Protein AF-A0AAE1SF06-F1 (afdb_monomer_lite)

Secondary structure (DSSP, 8-state):
--SSPPPP-----SSGGGG----TTHHHHHHHHHHHHHHHHHHHTTS-TT-S---EEE-SSTTTTT-EEE-SS--HHHHHHH-------PPPHHHHHT--PPPS-SS----PPPP---PPPPHHHHH--HHHHHHHHHHHHHHHHHHHHHHHHHHHHHT-

Radius of gyration: 30.24 Å; chains: 1; bounding box: 76×46×73 Å

InterPro domains:
  IPR001380 Large ribosomal subunit protein eL13 [PF01294] (6-81)
  IPR001380 Large ribosomal subunit protein eL13 [PF01294] (88-138)
  IPR001380 Large ribosomal subunit protein eL13 [PTHR11722] (2-81)

Sequence (160 aa):
MKHNNVIPNGHFKKHWQNYVRTWFNQPARKTRRRNARQQKAVKIFPRPTAGSLRPIVHGQTLKYNMKVRAGRGFSLEELKARLYLGQGGDSSTEELATATQVQGSYMPITREQPAVELVKVTDEMKAFNAYGKLRIERTNARYVGVRAKRAAEAEKEEKK

pLDDT: mean 88.97, std 10.26, range [42.25, 98.25]

Structure (mmCIF, N/CA/C/O backbone):
data_AF-A0AAE1SF06-F1
#
_entry.id   AF-A0AAE1SF06-F1
#
loop_
_atom_site.group_PDB
_atom_site.id
_atom_site.type_symbol
_atom_site.label_atom_id
_atom_site.label_alt_id
_atom_site.label_comp_id
_atom_site.label_asym_id
_atom_site.label_entity_id
_atom_site.label_seq_id
_atom_site.pdbx_PDB_ins_code
_atom_site.Cartn_x
_atom_site.Cartn_y
_atom_site.Cartn_z
_atom_site.occupancy
_atom_site.B_iso_or_equiv
_atom_site.auth_seq_id
_atom_site.auth_comp_id
_atom_site.auth_asym_id
_atom_site.auth_atom_id
_atom_site.pdbx_PDB_model_num
ATOM 1 N N . MET A 1 1 ? 34.342 -11.428 24.162 1.00 70.38 1 MET A N 1
ATOM 2 C CA . MET A 1 1 ? 33.397 -12.277 23.410 1.00 70.38 1 MET A CA 1
ATOM 3 C C . MET A 1 1 ? 33.929 -13.693 23.487 1.00 70.38 1 MET A C 1
ATOM 5 O O . MET A 1 1 ? 35.004 -13.935 22.961 1.00 70.38 1 MET A O 1
ATOM 9 N N . LYS A 1 2 ? 33.298 -14.588 24.255 1.00 80.75 2 LYS A N 1
ATOM 10 C CA . LYS A 1 2 ? 33.709 -15.998 24.225 1.00 80.75 2 LYS A CA 1
ATOM 11 C C . LYS A 1 2 ? 33.128 -16.568 22.923 1.00 80.75 2 LYS A C 1
ATOM 13 O O . LYS A 1 2 ? 31.933 -16.368 22.699 1.00 80.75 2 LYS A O 1
ATOM 18 N N . HIS A 1 3 ? 33.951 -17.2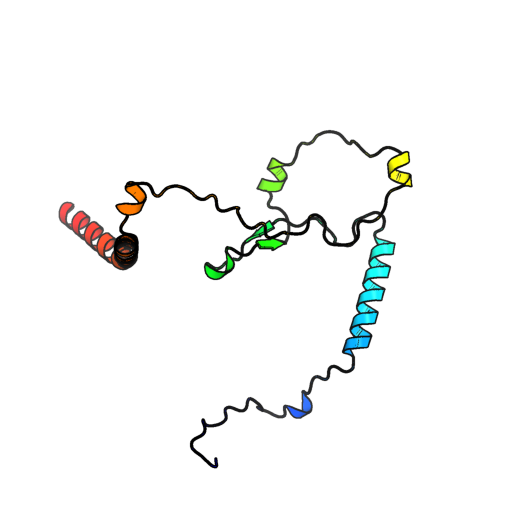33 22.110 1.00 87.62 3 HIS A N 1
ATOM 19 C CA . HIS A 1 3 ? 33.641 -17.767 20.766 1.00 87.62 3 HIS A CA 1
ATOM 20 C C . HIS A 1 3 ? 33.656 -16.751 19.607 1.00 87.62 3 HIS A C 1
ATOM 22 O O . HIS A 1 3 ? 33.631 -15.536 19.810 1.00 87.62 3 HIS A O 1
ATOM 28 N N . ASN A 1 4 ? 33.690 -17.292 18.382 1.00 92.94 4 ASN A N 1
ATOM 29 C CA . ASN A 1 4 ? 33.694 -16.567 17.108 1.00 92.94 4 ASN A CA 1
ATOM 30 C C . ASN A 1 4 ? 32.292 -16.034 16.751 1.00 92.94 4 ASN A C 1
ATOM 32 O O . ASN A 1 4 ? 31.657 -16.481 15.799 1.00 92.94 4 ASN A O 1
ATOM 36 N N . ASN A 1 5 ? 31.782 -15.121 17.574 1.00 90.94 5 ASN A N 1
ATOM 37 C CA . ASN A 1 5 ? 30.479 -14.493 17.383 1.00 90.94 5 ASN A CA 1
ATOM 38 C C . ASN A 1 5 ? 30.636 -13.103 16.735 1.00 90.94 5 ASN A C 1
ATOM 40 O O . ASN A 1 5 ? 31.651 -12.432 16.911 1.00 90.94 5 ASN A O 1
ATOM 44 N N . VAL A 1 6 ? 29.598 -12.631 16.037 1.00 93.00 6 VAL A N 1
ATOM 45 C CA . VAL A 1 6 ? 29.554 -11.285 15.431 1.00 93.00 6 VAL A CA 1
ATOM 46 C C . VAL A 1 6 ? 29.520 -10.199 16.504 1.00 93.00 6 VAL A C 1
ATOM 48 O O . VAL A 1 6 ? 28.671 -10.252 17.393 1.00 93.00 6 VAL A O 1
ATOM 51 N N . ILE A 1 7 ? 30.379 -9.180 16.381 1.00 91.25 7 ILE A N 1
ATOM 52 C CA . ILE A 1 7 ? 30.450 -8.042 17.313 1.00 91.25 7 ILE A CA 1
ATOM 53 C C . ILE A 1 7 ? 29.040 -7.471 17.567 1.00 91.25 7 ILE A C 1
ATOM 55 O O . ILE A 1 7 ? 28.357 -7.094 16.608 1.00 91.25 7 ILE A O 1
ATOM 59 N N . PRO A 1 8 ? 28.574 -7.379 18.830 1.00 92.50 8 PRO A N 1
ATOM 60 C CA . PRO A 1 8 ? 27.212 -6.947 19.105 1.00 92.50 8 PRO A CA 1
ATOM 61 C C . PRO A 1 8 ? 27.028 -5.472 18.743 1.00 92.50 8 PRO A C 1
ATOM 63 O O . PRO A 1 8 ? 27.682 -4.598 19.307 1.00 92.50 8 PRO A O 1
ATOM 66 N N . ASN A 1 9 ? 26.076 -5.176 17.859 1.00 93.12 9 ASN A N 1
ATOM 67 C CA . ASN A 1 9 ? 25.627 -3.810 17.588 1.00 93.12 9 ASN A CA 1
ATOM 68 C C . ASN A 1 9 ? 24.383 -3.484 18.435 1.00 93.12 9 ASN A C 1
ATOM 70 O O . ASN A 1 9 ? 23.253 -3.405 17.941 1.00 93.12 9 ASN A O 1
ATOM 74 N N . GLY A 1 10 ? 24.590 -3.366 19.749 1.00 92.38 10 GLY A N 1
ATOM 75 C CA . GLY A 1 10 ? 23.533 -3.043 20.705 1.00 92.38 10 GLY A CA 1
ATOM 76 C C . GLY A 1 10 ? 23.057 -1.599 20.545 1.00 92.38 10 GLY A C 1
ATOM 77 O O . GLY A 1 10 ? 23.810 -0.656 20.766 1.00 92.38 10 GLY A O 1
ATOM 78 N N . HIS A 1 11 ? 21.781 -1.401 20.215 1.00 94.00 11 HIS A N 1
ATOM 79 C CA . HIS A 1 11 ? 21.185 -0.068 20.045 1.00 94.00 11 HIS A CA 1
ATOM 80 C C . HIS A 1 11 ? 20.733 0.564 21.376 1.00 94.00 11 HIS A C 1
ATOM 82 O O . HIS A 1 11 ? 19.819 1.383 21.408 1.00 94.00 11 HIS A O 1
ATOM 88 N N . PHE A 1 12 ? 21.407 0.230 22.477 1.00 91.44 12 PHE A N 1
ATOM 89 C CA . PHE A 1 12 ? 21.205 0.808 23.810 1.00 91.44 12 PHE A CA 1
ATOM 90 C C . PHE A 1 12 ? 21.970 2.128 23.951 1.00 91.44 12 PHE A C 1
ATOM 92 O O . PHE A 1 12 ? 22.752 2.335 24.874 1.00 91.44 12 PHE A O 1
ATOM 99 N N . LYS A 1 13 ? 21.794 3.004 22.960 1.00 89.19 13 LYS A N 1
ATOM 100 C CA . LYS A 1 13 ? 22.495 4.286 22.868 1.00 89.19 13 LYS A CA 1
ATOM 101 C C . LYS A 1 13 ? 21.855 5.285 23.834 1.00 89.19 13 LYS A C 1
ATOM 103 O O . LYS A 1 13 ? 20.629 5.339 23.928 1.00 89.19 13 LYS A O 1
ATOM 108 N N . LYS A 1 14 ? 22.676 6.145 24.450 1.00 92.00 14 LYS A N 1
ATOM 109 C CA . LYS A 1 14 ? 22.248 7.181 25.417 1.00 92.00 14 LYS A CA 1
ATOM 110 C C . LYS A 1 14 ? 21.610 6.573 26.684 1.00 92.00 14 LYS A C 1
ATOM 112 O O . LYS A 1 14 ? 21.611 5.360 26.875 1.00 92.00 14 LYS A O 1
ATOM 117 N N . HIS A 1 15 ? 21.040 7.416 27.546 1.00 92.81 15 HIS A N 1
ATOM 118 C CA . HIS A 1 15 ? 20.332 7.015 28.771 1.00 92.81 15 HIS A CA 1
ATOM 119 C C . HIS A 1 15 ? 18.947 6.405 28.473 1.00 92.81 15 HIS A C 1
ATOM 121 O O . HIS A 1 15 ? 17.917 6.938 28.880 1.00 92.81 15 HIS A O 1
ATOM 127 N N . TRP A 1 16 ? 18.908 5.299 27.721 1.00 94.31 16 TRP A N 1
ATOM 128 C CA . TRP A 1 16 ? 17.673 4.656 27.249 1.00 94.31 16 TRP A CA 1
ATOM 129 C C . TRP A 1 16 ? 16.726 4.237 28.385 1.00 94.31 16 TRP A C 1
ATOM 131 O O . TRP A 1 16 ? 15.514 4.217 28.182 1.00 94.31 16 TRP A O 1
ATOM 141 N N . GLN A 1 17 ? 17.261 3.961 29.580 1.00 93.81 17 GLN A N 1
ATOM 142 C CA . GLN A 1 17 ? 16.489 3.612 30.779 1.00 93.81 17 GLN A CA 1
ATOM 143 C C . GLN A 1 17 ? 15.496 4.716 31.184 1.00 93.81 17 GLN A C 1
ATOM 145 O O . GLN A 1 17 ? 14.405 4.409 31.655 1.00 93.81 17 GLN A O 1
ATOM 150 N N . ASN A 1 18 ? 15.809 5.989 30.911 1.00 95.12 18 ASN A N 1
ATOM 151 C CA . ASN A 1 18 ? 14.904 7.115 31.179 1.00 95.12 18 ASN A CA 1
ATOM 152 C C . ASN A 1 18 ? 13.768 7.228 30.145 1.00 95.12 18 ASN A C 1
ATOM 154 O O . ASN A 1 18 ? 12.780 7.917 30.378 1.00 95.12 18 ASN A O 1
ATOM 158 N N . TYR A 1 19 ? 13.887 6.550 28.999 1.00 93.56 19 TYR A N 1
ATOM 159 C CA . TYR A 1 19 ? 12.951 6.628 27.873 1.00 93.56 19 TYR A CA 1
ATOM 160 C C . TYR A 1 19 ? 12.252 5.286 27.617 1.00 93.56 19 TYR A C 1
ATOM 162 O O . TYR A 1 19 ? 11.952 4.920 26.477 1.00 93.56 19 TYR A O 1
ATOM 170 N N . VAL A 1 20 ? 11.979 4.534 28.685 1.00 93.94 20 VAL A N 1
ATOM 171 C CA . VAL A 1 20 ? 11.292 3.244 28.597 1.00 93.94 20 VAL A CA 1
ATOM 172 C C . VAL A 1 20 ? 9.792 3.465 28.424 1.00 93.94 20 VAL A C 1
ATOM 174 O O . VAL A 1 20 ? 9.075 3.878 29.334 1.00 93.94 20 VAL A O 1
ATOM 177 N N . ARG A 1 21 ? 9.283 3.137 27.235 1.00 95.25 21 ARG A N 1
ATOM 178 C CA . ARG A 1 21 ? 7.843 3.118 26.973 1.00 95.25 21 ARG A CA 1
ATOM 179 C C . ARG A 1 21 ? 7.242 1.782 27.402 1.00 95.25 21 ARG A C 1
ATOM 181 O O . ARG A 1 21 ? 7.439 0.768 26.737 1.00 95.25 21 ARG A O 1
ATOM 188 N N . THR A 1 22 ? 6.436 1.802 28.460 1.00 96.00 22 THR A N 1
ATOM 189 C CA . THR A 1 22 ? 5.675 0.632 28.920 1.00 96.00 22 THR A CA 1
ATOM 190 C C . THR A 1 22 ? 4.306 0.530 28.232 1.00 96.00 22 THR A C 1
ATOM 192 O O . THR A 1 22 ? 3.793 1.487 27.640 1.00 96.00 22 THR A O 1
ATOM 195 N N . TRP A 1 23 ? 3.699 -0.661 28.285 1.00 97.19 23 TRP A N 1
ATOM 196 C CA . TRP A 1 23 ? 2.417 -0.964 27.630 1.00 97.19 23 TRP A CA 1
ATOM 197 C C . TRP A 1 23 ? 1.298 -1.359 28.606 1.00 97.19 23 TRP A C 1
ATOM 199 O O . TRP A 1 23 ? 0.258 -1.843 28.168 1.00 97.19 23 TRP A O 1
ATOM 209 N N . PHE A 1 24 ? 1.442 -1.075 29.905 1.00 97.50 24 PHE A N 1
ATOM 210 C CA . PHE A 1 24 ? 0.425 -1.385 30.926 1.00 97.50 24 PHE A CA 1
ATOM 211 C C . PHE A 1 24 ? -0.938 -0.724 30.654 1.00 97.50 24 PHE A C 1
ATOM 213 O O . PHE A 1 24 ? -1.987 -1.266 30.980 1.00 97.50 24 PHE A O 1
ATOM 220 N N . ASN A 1 25 ? -0.946 0.422 29.968 1.00 96.81 25 ASN A N 1
ATOM 221 C CA . ASN A 1 25 ? -2.166 1.140 29.589 1.00 96.81 25 ASN A CA 1
ATOM 222 C C . ASN A 1 25 ? -2.838 0.617 28.300 1.00 96.81 25 ASN A C 1
ATOM 224 O O . ASN A 1 25 ? -3.814 1.207 27.830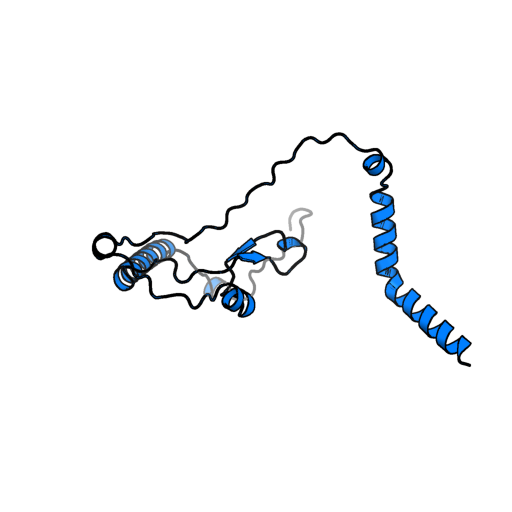 1.00 96.81 25 ASN A O 1
ATOM 228 N N . GLN A 1 26 ? -2.309 -0.432 27.663 1.00 97.56 26 GLN A N 1
ATOM 229 C CA . GLN A 1 26 ? -2.866 -1.000 26.434 1.00 97.56 26 GLN A CA 1
ATOM 230 C C . GLN A 1 26 ? -4.332 -1.471 26.587 1.00 97.56 26 GLN A C 1
ATOM 232 O O . GLN A 1 26 ? -5.138 -1.053 25.743 1.00 97.56 26 GLN A O 1
ATOM 237 N N . PRO A 1 27 ? -4.727 -2.243 27.630 1.00 97.81 27 PRO A N 1
ATOM 238 C CA . PRO A 1 27 ? -6.124 -2.645 27.829 1.00 97.81 27 PRO A CA 1
ATOM 239 C C . PRO A 1 27 ? -7.048 -1.444 28.060 1.00 97.81 27 PRO A C 1
ATOM 241 O O . PRO A 1 27 ? -8.040 -1.292 27.346 1.00 97.81 27 PRO A O 1
ATOM 244 N N . ALA A 1 28 ? -6.672 -0.513 28.945 1.00 97.94 28 ALA A N 1
ATOM 245 C CA . ALA A 1 28 ? -7.446 0.706 29.196 1.00 97.94 28 ALA A CA 1
ATOM 246 C C . ALA A 1 28 ? -7.644 1.540 27.914 1.00 97.94 28 ALA A C 1
ATOM 248 O O . ALA A 1 28 ? -8.749 1.994 27.605 1.00 97.94 28 ALA A O 1
ATOM 249 N N . ARG A 1 29 ? -6.598 1.673 27.082 1.00 97.81 29 ARG A N 1
ATOM 250 C CA . ARG A 1 29 ? -6.697 2.339 25.771 1.00 97.81 29 ARG A CA 1
ATOM 251 C C . ARG A 1 29 ? -7.599 1.598 24.783 1.00 97.81 29 ARG A C 1
ATOM 253 O O . ARG A 1 29 ? -8.123 2.245 23.872 1.00 97.81 29 ARG A O 1
ATOM 260 N N . LYS A 1 30 ? -7.757 0.274 24.887 1.00 98.19 30 LYS A N 1
ATOM 261 C CA . LYS A 1 30 ? -8.678 -0.506 24.041 1.00 98.19 30 LYS A CA 1
ATOM 262 C C . LYS A 1 30 ? -10.128 -0.212 24.429 1.00 98.19 30 LYS A C 1
ATOM 264 O O . LYS A 1 30 ? -10.900 0.167 23.550 1.00 98.19 30 LYS A O 1
ATOM 269 N N . THR A 1 31 ? -10.452 -0.270 25.721 1.00 98.19 31 THR A N 1
ATOM 270 C CA . THR A 1 31 ? -11.789 0.054 26.250 1.00 98.19 31 THR A CA 1
ATOM 271 C C . THR A 1 31 ? -12.178 1.495 25.938 1.00 98.19 31 THR A C 1
ATOM 273 O O . THR A 1 31 ? -13.212 1.731 25.318 1.00 98.19 31 THR A O 1
ATOM 276 N N . ARG A 1 32 ? -11.293 2.464 26.212 1.00 98.25 32 ARG A N 1
ATOM 277 C CA . ARG A 1 32 ? -11.529 3.879 25.880 1.00 98.25 32 ARG A CA 1
ATOM 278 C C . ARG A 1 32 ? -11.844 4.091 24.395 1.00 98.25 32 ARG A C 1
ATOM 280 O O . ARG A 1 32 ? -12.774 4.815 24.054 1.00 98.25 32 ARG A O 1
ATOM 287 N N . ARG A 1 33 ? -11.094 3.439 23.494 1.00 97.75 33 ARG A N 1
ATOM 288 C CA . ARG A 1 33 ? -11.343 3.512 22.041 1.00 97.75 33 ARG A CA 1
ATOM 289 C C . ARG A 1 33 ? -12.668 2.863 21.636 1.00 97.75 33 ARG A C 1
ATOM 291 O O . ARG A 1 33 ? -13.267 3.320 20.671 1.00 97.75 33 ARG A O 1
ATOM 298 N N . ARG A 1 34 ? -13.126 1.818 22.332 1.00 96.31 34 ARG A N 1
ATOM 299 C CA . ARG A 1 34 ? -14.440 1.197 22.095 1.00 96.31 34 ARG A CA 1
ATOM 300 C C . ARG A 1 34 ? -15.573 2.148 22.483 1.00 96.31 34 ARG A C 1
ATOM 302 O O . ARG A 1 34 ? -16.413 2.423 21.633 1.00 96.31 34 ARG A O 1
ATOM 309 N N . ASN A 1 35 ? -15.531 2.709 23.691 1.00 97.56 35 ASN A N 1
ATOM 310 C CA . ASN A 1 35 ? -16.569 3.618 24.189 1.00 97.56 35 ASN A CA 1
ATOM 311 C C . ASN A 1 35 ? -16.687 4.867 23.302 1.00 97.56 35 ASN A C 1
ATOM 313 O O . ASN A 1 35 ? -17.783 5.237 22.898 1.00 97.56 35 ASN A O 1
ATOM 317 N N . ALA A 1 36 ? -15.556 5.453 22.892 1.00 96.44 36 ALA A N 1
ATOM 318 C CA . ALA A 1 36 ? -15.553 6.595 21.975 1.00 96.44 36 ALA A CA 1
ATOM 319 C C . ALA A 1 36 ? -16.168 6.265 20.598 1.00 96.44 36 ALA A C 1
ATOM 321 O O . ALA A 1 36 ? -16.856 7.097 20.008 1.00 96.44 36 ALA A O 1
ATOM 322 N N . ARG A 1 37 ? -15.955 5.046 20.074 1.00 94.06 37 ARG A N 1
ATOM 323 C CA . ARG A 1 37 ? -16.606 4.600 18.828 1.00 94.06 37 ARG A CA 1
ATOM 324 C C . ARG A 1 37 ? -18.116 4.430 19.003 1.00 94.06 37 ARG A C 1
ATOM 326 O O . ARG A 1 37 ? -18.846 4.827 18.105 1.00 94.06 37 ARG A O 1
ATOM 333 N N . GLN A 1 38 ? -18.570 3.890 20.135 1.00 93.75 38 GLN A N 1
ATOM 334 C CA . GLN A 1 38 ? -19.999 3.750 20.447 1.00 93.75 38 GLN A CA 1
ATOM 335 C C . GLN A 1 38 ? -20.679 5.118 20.578 1.00 93.75 38 GLN A C 1
ATOM 337 O O . GLN A 1 38 ? -21.685 5.360 19.923 1.00 93.75 38 GLN A O 1
ATOM 342 N N . GLN A 1 39 ? -20.078 6.050 21.323 1.00 95.50 39 GLN A N 1
ATOM 343 C CA . GLN A 1 39 ? -20.577 7.426 21.443 1.00 95.50 39 GLN A CA 1
ATOM 344 C C . GLN A 1 39 ? -20.662 8.126 20.079 1.00 95.50 39 GLN A C 1
ATOM 346 O O . GLN A 1 39 ? -21.653 8.784 19.771 1.00 95.50 39 GLN A O 1
ATOM 351 N N . LYS A 1 40 ? -19.646 7.947 19.222 1.00 92.50 40 LYS A N 1
ATOM 352 C CA . LYS A 1 40 ? -19.664 8.468 17.849 1.00 92.50 40 LYS A CA 1
ATOM 353 C C . LYS A 1 40 ? -20.792 7.852 17.010 1.00 92.50 40 LYS A C 1
ATOM 355 O O . LYS A 1 40 ? -21.404 8.571 16.228 1.00 92.50 40 LYS A O 1
ATOM 360 N N . ALA A 1 41 ? -21.044 6.551 17.149 1.00 92.00 41 ALA A N 1
ATOM 361 C CA . ALA A 1 41 ? -22.088 5.848 16.407 1.00 92.00 41 ALA A CA 1
ATOM 362 C C . ALA A 1 41 ? -23.484 6.382 16.749 1.00 92.00 41 ALA A C 1
ATOM 364 O O . ALA A 1 41 ? -24.224 6.737 15.834 1.00 92.00 41 ALA A O 1
ATOM 365 N N . VAL A 1 42 ? -23.772 6.540 18.047 1.00 92.75 42 VAL A N 1
ATOM 366 C CA . VAL A 1 42 ? -25.022 7.134 18.553 1.00 92.75 42 VAL A CA 1
ATOM 367 C C . VAL A 1 42 ? -25.193 8.564 18.038 1.00 92.75 42 VAL A C 1
ATOM 369 O O . VAL A 1 42 ? -26.262 8.919 17.562 1.00 92.75 42 VAL A O 1
ATOM 372 N N . LYS A 1 43 ? -24.126 9.375 18.050 1.00 93.75 43 LYS A N 1
ATOM 373 C CA . LYS A 1 43 ? -24.175 10.772 17.586 1.00 93.75 43 LYS A CA 1
ATOM 374 C C . LYS A 1 43 ? -24.474 10.929 16.086 1.00 93.75 43 LYS A C 1
ATOM 376 O O . LYS A 1 43 ? -25.003 11.956 15.682 1.00 93.75 43 LYS A O 1
ATOM 381 N N . ILE A 1 44 ? -24.047 9.976 15.256 1.00 91.19 44 ILE A N 1
ATOM 382 C CA . ILE A 1 44 ? -24.097 10.074 13.783 1.00 91.19 44 ILE A CA 1
ATOM 383 C C . ILE A 1 44 ? -25.292 9.304 13.190 1.00 91.19 44 ILE A C 1
ATOM 385 O O . ILE A 1 44 ? -25.573 9.444 11.998 1.00 91.19 44 ILE A O 1
ATOM 389 N N . PHE A 1 45 ? -25.997 8.510 14.002 1.00 89.31 45 PHE A N 1
ATOM 390 C CA . PHE A 1 45 ? -27.210 7.796 13.601 1.00 89.31 45 PHE A CA 1
ATOM 391 C C . PHE A 1 45 ? -28.191 8.743 12.874 1.00 89.31 45 PHE A C 1
ATOM 393 O O . PHE A 1 45 ? -28.418 9.848 13.372 1.00 89.31 45 PHE A O 1
ATOM 400 N N . PRO A 1 46 ? -28.731 8.368 11.692 1.00 89.50 46 PRO A N 1
ATOM 401 C CA . PRO A 1 46 ? -28.719 7.036 11.061 1.00 89.50 46 PRO A CA 1
ATOM 402 C C . PRO A 1 46 ? -27.537 6.747 10.110 1.00 89.50 46 PRO A C 1
ATOM 404 O O . PRO A 1 46 ? -27.467 5.673 9.515 1.00 89.50 46 PRO A O 1
ATOM 407 N N . ARG A 1 47 ? -26.573 7.663 9.941 1.00 88.50 47 ARG A N 1
ATOM 408 C CA . ARG A 1 47 ? -25.495 7.497 8.945 1.00 88.50 47 ARG A CA 1
ATOM 409 C C . ARG A 1 47 ? -24.501 6.383 9.333 1.00 88.50 47 ARG A C 1
ATOM 411 O O . ARG A 1 47 ? -24.265 6.166 10.526 1.00 88.50 47 ARG A O 1
ATOM 418 N N . PRO A 1 48 ? -23.831 5.725 8.365 1.00 89.62 48 PRO A N 1
ATOM 419 C CA . PRO A 1 48 ? -22.862 4.659 8.638 1.00 89.62 48 PRO A CA 1
ATOM 420 C C . PRO A 1 48 ? -21.678 5.085 9.525 1.00 89.62 48 PRO A C 1
ATOM 422 O O . PRO A 1 48 ? -21.095 6.159 9.363 1.00 89.62 48 PRO A O 1
ATOM 425 N N . THR A 1 49 ? -21.247 4.195 10.427 1.00 87.38 49 THR A N 1
ATOM 426 C CA . THR A 1 49 ? -20.154 4.477 11.388 1.00 87.38 49 THR A CA 1
ATOM 427 C C . THR A 1 49 ? -18.759 4.545 10.762 1.00 87.38 49 THR A C 1
ATOM 429 O O . THR A 1 49 ? -17.876 5.231 11.294 1.00 87.38 49 THR A O 1
ATOM 432 N N . ALA A 1 50 ? -18.546 3.853 9.636 1.00 84.12 50 ALA A N 1
ATOM 433 C CA . ALA A 1 50 ? -17.266 3.809 8.927 1.00 84.12 50 ALA A CA 1
ATOM 434 C C . ALA A 1 50 ? -16.871 5.145 8.273 1.00 84.12 50 ALA A C 1
ATOM 436 O O . ALA A 1 50 ? -15.710 5.320 7.899 1.00 84.12 50 ALA A O 1
ATOM 437 N N . GLY A 1 51 ? -17.791 6.113 8.218 1.00 86.38 51 GLY A N 1
ATOM 438 C CA . GLY A 1 51 ? -17.582 7.414 7.593 1.00 86.38 51 GLY A CA 1
ATOM 439 C C . GLY A 1 51 ? -17.927 7.403 6.106 1.00 86.38 51 GLY A C 1
ATOM 440 O O . GLY A 1 51 ? -18.740 6.600 5.658 1.00 86.38 51 GLY A O 1
ATOM 441 N N . SER A 1 52 ? -17.327 8.325 5.354 1.00 88.94 52 SER A N 1
ATOM 442 C CA . SER A 1 52 ? -17.572 8.482 3.918 1.00 88.94 52 SER A CA 1
ATOM 443 C C . SER A 1 52 ? -17.056 7.296 3.104 1.00 88.94 52 SER A C 1
ATOM 445 O O . SER A 1 52 ? -16.052 6.675 3.463 1.00 88.94 52 SER A O 1
ATOM 447 N N . LEU A 1 53 ? -17.699 7.041 1.963 1.00 89.25 53 LEU A N 1
ATOM 448 C CA . LEU A 1 53 ? -17.221 6.075 0.979 1.00 89.25 53 LEU A CA 1
ATOM 449 C C . LEU A 1 53 ? -15.846 6.495 0.438 1.00 89.25 53 LEU A C 1
ATOM 451 O O . LEU A 1 53 ? -15.598 7.675 0.186 1.00 89.25 53 LEU A O 1
ATOM 455 N N . ARG A 1 54 ? -14.944 5.524 0.275 1.00 90.81 54 ARG A N 1
ATOM 456 C CA . ARG A 1 54 ? -13.559 5.746 -0.164 1.00 90.81 54 ARG A CA 1
ATOM 457 C C . ARG A 1 54 ? -13.307 4.970 -1.460 1.00 90.81 54 ARG A C 1
ATOM 459 O O . ARG A 1 54 ? -13.732 3.818 -1.526 1.00 90.81 54 ARG A O 1
ATOM 466 N N . PRO A 1 55 ? -12.602 5.545 -2.451 1.00 93.06 55 PRO A N 1
ATOM 467 C CA . PRO A 1 55 ? -12.307 4.844 -3.694 1.00 93.06 55 PRO A CA 1
ATOM 468 C C . PRO A 1 55 ? -11.271 3.745 -3.482 1.00 93.06 55 PRO A C 1
ATOM 470 O O . PRO A 1 55 ? -10.526 3.729 -2.496 1.00 93.06 55 PRO A O 1
ATOM 473 N N . ILE A 1 56 ? -11.197 2.857 -4.458 1.00 93.00 56 ILE A N 1
ATOM 474 C CA . ILE A 1 56 ? -10.241 1.764 -4.523 1.00 93.00 56 ILE A CA 1
ATOM 475 C C . ILE A 1 56 ? -8.967 2.273 -5.212 1.00 93.00 56 ILE A C 1
ATOM 477 O O . ILE A 1 56 ? -9.030 2.805 -6.311 1.00 93.00 56 ILE A O 1
ATOM 481 N N . VAL A 1 57 ? -7.805 2.154 -4.558 1.00 94.12 57 VAL A N 1
ATOM 482 C CA . VAL A 1 57 ? -6.526 2.692 -5.061 1.00 94.12 57 VAL A CA 1
ATOM 483 C C . VAL A 1 57 ? -5.404 1.663 -4.926 1.00 94.12 57 VAL A C 1
ATOM 485 O O . VAL A 1 57 ? -5.322 0.946 -3.925 1.00 94.12 57 VAL A O 1
ATOM 488 N N . HIS A 1 58 ? -4.499 1.634 -5.904 1.00 94.31 58 HIS A N 1
ATOM 489 C CA . HIS A 1 58 ? -3.314 0.775 -5.922 1.00 94.31 58 HIS A CA 1
ATOM 490 C C . HIS A 1 58 ? -2.119 1.358 -5.132 1.00 94.31 58 HIS A C 1
ATOM 492 O O . HIS A 1 58 ? -2.066 2.542 -4.776 1.00 94.31 58 HIS A O 1
ATOM 498 N N . GLY A 1 59 ? -1.146 0.512 -4.782 1.00 92.88 59 GLY A N 1
ATOM 499 C CA . GLY A 1 59 ? 0.128 0.953 -4.203 1.00 92.88 59 GLY A CA 1
ATOM 500 C C . GLY A 1 59 ? 1.014 1.686 -5.219 1.00 92.88 59 GLY A C 1
ATOM 501 O O . GLY A 1 59 ? 0.979 1.388 -6.403 1.00 92.88 59 GLY A O 1
ATOM 502 N N . GLN A 1 60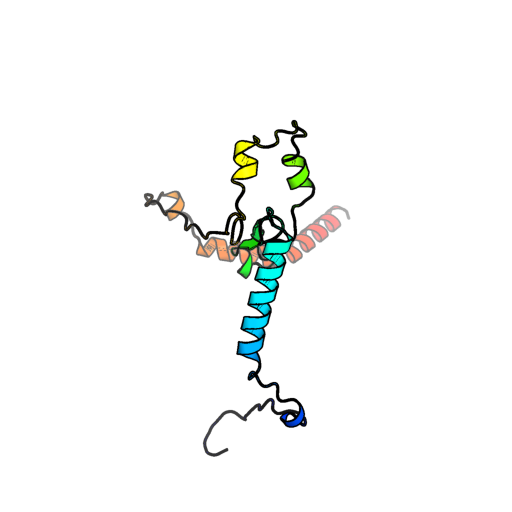 ? 1.842 2.625 -4.752 1.00 94.62 60 GLN A N 1
ATOM 503 C CA . GLN A 1 60 ? 2.649 3.488 -5.633 1.00 94.62 60 GLN A CA 1
ATOM 504 C C . GLN A 1 60 ? 3.837 2.775 -6.300 1.00 94.62 60 GLN A C 1
ATOM 506 O O . GLN A 1 60 ? 4.272 3.175 -7.373 1.00 94.62 60 GLN A O 1
ATOM 511 N N . THR A 1 61 ? 4.413 1.757 -5.655 1.00 95.50 61 THR A N 1
ATOM 512 C CA . THR A 1 61 ? 5.635 1.101 -6.147 1.00 95.50 61 THR A CA 1
ATOM 513 C C . THR A 1 61 ? 5.315 -0.149 -6.957 1.00 95.50 61 THR A C 1
ATOM 515 O O . THR A 1 61 ? 4.297 -0.796 -6.717 1.00 95.50 61 THR A O 1
ATOM 518 N N . LEU A 1 62 ? 6.236 -0.568 -7.833 1.00 93.94 62 LEU A N 1
ATOM 519 C CA . LEU A 1 62 ? 6.103 -1.798 -8.632 1.00 93.94 62 LEU A CA 1
ATOM 520 C C . LEU A 1 62 ? 5.724 -3.024 -7.781 1.00 93.94 62 LEU A C 1
ATOM 522 O O . LEU A 1 62 ? 4.835 -3.785 -8.144 1.00 93.94 62 LEU A O 1
ATOM 526 N N . LYS A 1 63 ? 6.335 -3.171 -6.596 1.00 94.94 63 LYS A N 1
ATOM 527 C CA . LYS A 1 63 ? 6.048 -4.270 -5.657 1.00 94.94 63 LYS A CA 1
ATOM 528 C C . LYS A 1 63 ? 4.623 -4.228 -5.091 1.00 94.94 63 LYS A C 1
ATOM 530 O O . LYS A 1 63 ? 4.060 -5.273 -4.770 1.00 94.94 63 LYS A O 1
ATOM 535 N N . TYR A 1 64 ? 4.064 -3.035 -4.889 1.00 94.88 64 TYR A N 1
ATOM 536 C CA . TYR A 1 64 ? 2.774 -2.848 -4.219 1.00 94.88 64 TYR A CA 1
ATOM 537 C C . TYR A 1 64 ? 1.637 -2.462 -5.162 1.00 94.88 64 TYR A C 1
ATOM 539 O O . TYR A 1 64 ? 0.505 -2.377 -4.695 1.00 94.88 64 TYR A O 1
ATOM 547 N N . ASN A 1 65 ? 1.898 -2.293 -6.458 1.00 93.69 65 ASN A N 1
ATOM 548 C CA . ASN A 1 65 ? 0.871 -1.965 -7.441 1.00 93.69 65 ASN A CA 1
ATOM 549 C C . ASN A 1 65 ? -0.238 -3.034 -7.479 1.00 93.69 65 ASN A C 1
ATOM 551 O O . ASN A 1 65 ? -1.411 -2.712 -7.528 1.00 93.69 65 ASN A O 1
ATOM 555 N N . MET A 1 66 ? 0.083 -4.315 -7.281 1.00 90.00 66 MET A N 1
ATOM 556 C CA . MET A 1 66 ? -0.936 -5.379 -7.213 1.00 90.00 66 MET A CA 1
ATOM 557 C C . MET A 1 66 ? -1.787 -5.364 -5.931 1.00 90.00 66 MET A C 1
ATOM 559 O O . MET A 1 66 ? -2.731 -6.142 -5.798 1.00 90.00 66 MET A O 1
ATOM 563 N N . LYS A 1 67 ? -1.430 -4.543 -4.935 1.00 90.62 67 LYS A N 1
ATOM 564 C CA . LYS A 1 67 ? -2.188 -4.427 -3.689 1.00 90.62 67 LYS A CA 1
ATOM 565 C C . LYS A 1 67 ? -3.126 -3.237 -3.770 1.00 90.62 67 LYS A C 1
ATOM 567 O O . LYS A 1 67 ? -2.710 -2.109 -4.020 1.00 90.62 67 LYS A O 1
ATOM 572 N N . VAL A 1 68 ? -4.379 -3.517 -3.458 1.00 92.62 68 VAL A N 1
ATOM 573 C CA . VAL A 1 68 ? -5.475 -2.561 -3.463 1.00 92.62 68 VAL A CA 1
ATOM 574 C C . VAL A 1 68 ? -5.802 -2.125 -2.032 1.00 92.62 68 VAL A C 1
ATOM 576 O O . VAL A 1 68 ? -5.681 -2.912 -1.091 1.00 92.62 68 VAL A O 1
ATOM 579 N N . ARG A 1 69 ? -6.187 -0.859 -1.847 1.00 92.62 69 ARG A N 1
ATOM 580 C CA . ARG A 1 69 ? -6.554 -0.267 -0.549 1.00 92.62 69 ARG A CA 1
ATOM 581 C C . ARG A 1 69 ? -7.588 0.849 -0.707 1.00 92.62 69 ARG A C 1
ATOM 583 O O . ARG A 1 69 ? -7.748 1.404 -1.787 1.00 92.62 69 ARG A O 1
ATOM 590 N N . ALA A 1 70 ? -8.210 1.248 0.401 1.00 92.50 70 ALA A N 1
ATOM 591 C CA . ALA A 1 70 ? -9.073 2.427 0.434 1.00 92.50 70 ALA A CA 1
ATOM 592 C C . ALA A 1 70 ? -8.249 3.730 0.300 1.00 92.50 70 ALA A C 1
ATOM 594 O O . ALA A 1 70 ? -7.364 4.018 1.118 1.00 92.50 70 ALA A O 1
ATOM 595 N N . GLY A 1 71 ? -8.544 4.518 -0.735 1.00 92.88 71 GLY A N 1
ATOM 596 C CA . GLY A 1 71 ? -7.969 5.833 -1.041 1.00 92.88 71 GLY A CA 1
ATOM 597 C C . GLY A 1 71 ? -8.504 6.947 -0.141 1.00 92.88 71 GLY A C 1
ATOM 598 O O . GLY A 1 71 ? -9.208 6.683 0.824 1.00 92.88 71 GLY A O 1
ATOM 599 N N . ARG A 1 72 ? -8.153 8.217 -0.375 1.00 92.94 72 ARG A N 1
ATOM 600 C CA . ARG A 1 72 ? -8.621 9.337 0.475 1.00 92.94 72 ARG A CA 1
ATOM 601 C C . ARG A 1 72 ? -10.049 9.781 0.131 1.00 92.94 72 ARG A C 1
ATOM 603 O O . ARG A 1 72 ? -10.836 9.955 1.053 1.00 92.94 72 ARG A O 1
ATOM 610 N N . GLY A 1 73 ? -10.344 9.941 -1.154 1.00 92.88 73 GLY A N 1
ATOM 611 C CA . GLY A 1 73 ? -11.615 10.403 -1.716 1.00 92.88 73 GLY A CA 1
ATOM 612 C C . GLY A 1 73 ? -11.563 10.310 -3.244 1.00 92.88 73 GLY A C 1
ATOM 613 O O . GLY A 1 73 ? -10.469 10.143 -3.783 1.00 92.88 73 GLY A O 1
ATOM 614 N N . PHE A 1 74 ? -12.728 10.351 -3.890 1.00 93.31 74 PHE A N 1
ATOM 615 C CA . PHE A 1 74 ? -12.888 10.198 -5.343 1.00 93.31 74 PHE A CA 1
ATOM 616 C C . PHE A 1 74 ? -12.246 11.351 -6.123 1.00 93.31 74 PHE A C 1
ATOM 618 O O . PHE A 1 74 ? -12.169 12.476 -5.618 1.00 93.31 74 PHE A O 1
ATOM 625 N N . SER A 1 75 ? -11.788 11.068 -7.343 1.00 93.38 75 SER A N 1
ATOM 626 C CA . SER A 1 75 ? -11.303 12.100 -8.263 1.00 93.38 75 SER A CA 1
ATOM 627 C C . SER A 1 75 ? -12.472 12.918 -8.827 1.00 93.38 75 SER A C 1
ATOM 629 O O . SER A 1 75 ? -13.620 12.473 -8.841 1.00 93.38 75 SER A O 1
ATOM 631 N N . LEU A 1 76 ? -12.199 14.135 -9.305 1.00 92.00 76 LEU A N 1
ATOM 632 C CA . LEU A 1 76 ? -13.238 14.974 -9.917 1.00 92.00 76 LEU A CA 1
ATOM 633 C C . LEU A 1 76 ? -13.809 14.340 -11.192 1.00 92.00 76 LEU A C 1
ATOM 635 O O . LEU A 1 76 ? -14.994 14.493 -11.471 1.00 92.00 76 LEU A O 1
ATOM 639 N N . GLU A 1 77 ? -12.984 13.602 -11.933 1.00 91.19 77 GLU A N 1
ATOM 640 C CA . GLU A 1 77 ? -13.394 12.862 -13.128 1.00 91.19 77 GLU A CA 1
ATOM 641 C C . GLU A 1 77 ? -14.375 11.738 -12.775 1.00 91.19 77 GLU A C 1
ATOM 643 O O . GLU A 1 77 ? -15.434 11.636 -13.392 1.00 91.19 77 GLU A O 1
ATOM 648 N N . GLU A 1 78 ? -14.079 10.957 -11.730 1.00 88.88 78 GLU A N 1
ATOM 649 C CA . GLU A 1 78 ? -14.972 9.909 -11.217 1.00 88.88 78 GLU A CA 1
ATOM 650 C C . GLU A 1 78 ? -16.308 10.492 -10.743 1.00 88.88 78 GLU A C 1
ATOM 652 O O . GLU A 1 78 ? -17.371 9.936 -11.022 1.00 88.88 78 GLU A O 1
ATOM 657 N N . LEU A 1 79 ? -16.268 11.629 -10.040 1.00 87.62 79 LEU A N 1
ATOM 658 C CA . LEU A 1 79 ? -17.474 12.305 -9.568 1.00 87.62 79 LEU A CA 1
ATOM 659 C C . LEU A 1 79 ? -18.308 12.838 -10.734 1.00 87.62 79 LEU A C 1
ATOM 661 O O . LEU A 1 79 ? -19.521 12.647 -10.743 1.00 87.62 79 LEU A O 1
ATOM 665 N N . LYS A 1 80 ? -17.672 13.457 -11.735 1.00 86.81 80 LYS A N 1
ATOM 666 C CA . LYS A 1 80 ? -18.351 13.985 -12.924 1.00 86.81 80 LYS A CA 1
ATOM 667 C C . LYS A 1 80 ? -18.983 12.874 -13.763 1.00 86.81 80 LYS A C 1
ATOM 669 O O . LYS A 1 80 ? -20.112 13.038 -14.204 1.00 86.81 80 LYS A O 1
ATOM 674 N N . ALA A 1 81 ? -18.296 11.745 -13.939 1.00 84.19 81 ALA A N 1
ATOM 675 C CA . ALA A 1 81 ? -18.822 10.593 -14.674 1.00 84.19 81 ALA A CA 1
ATOM 676 C C . ALA A 1 81 ? -20.070 9.983 -14.012 1.00 84.19 81 ALA A C 1
ATOM 678 O O . ALA A 1 81 ? -20.908 9.393 -14.688 1.00 84.19 81 ALA A O 1
ATOM 679 N N . ARG A 1 82 ? -20.196 10.122 -12.687 1.00 71.50 82 ARG A N 1
ATOM 680 C CA . ARG A 1 82 ? -21.302 9.565 -11.900 1.00 71.50 82 ARG A CA 1
ATOM 681 C C . ARG A 1 82 ? -22.405 10.572 -11.580 1.00 71.50 82 ARG A C 1
ATOM 683 O O . ARG A 1 82 ? -23.481 10.159 -11.155 1.00 71.50 82 ARG A O 1
ATOM 690 N N . LEU A 1 83 ? -22.143 11.867 -11.765 1.00 60.78 83 LEU A N 1
ATOM 691 C CA . LEU A 1 83 ? -23.097 12.962 -11.590 1.00 60.78 83 LEU A CA 1
ATOM 692 C C . LEU A 1 83 ? -24.154 12.924 -12.704 1.00 60.78 83 LEU A C 1
ATOM 694 O O . LEU A 1 83 ? -24.190 13.763 -13.597 1.00 60.78 83 LEU A O 1
ATOM 698 N N . TYR A 1 84 ? -25.068 11.962 -12.605 1.00 52.88 84 TYR A N 1
ATOM 699 C CA . TYR A 1 84 ? -26.443 12.206 -13.004 1.00 52.88 84 TYR A CA 1
ATOM 700 C C . TYR A 1 84 ? -27.040 13.168 -11.972 1.00 52.88 84 TYR A C 1
ATOM 702 O O . TYR A 1 84 ? -27.318 12.801 -10.832 1.00 52.88 84 TYR A O 1
ATOM 710 N N . LEU A 1 85 ? -27.206 14.426 -12.376 1.00 46.59 85 LEU A N 1
ATOM 711 C CA . LEU A 1 85 ? -28.144 15.361 -11.760 1.00 46.59 85 LEU A CA 1
ATOM 712 C C . LEU A 1 85 ? -29.557 14.845 -12.069 1.00 46.59 85 LEU A C 1
ATOM 714 O O . LEU A 1 85 ? -30.177 15.257 -13.043 1.00 46.59 85 LEU A O 1
ATOM 718 N N . GLY A 1 86 ? -30.025 13.863 -11.302 1.00 42.25 86 GLY A N 1
ATOM 719 C CA . GLY A 1 86 ? -31.287 13.176 -11.553 1.00 42.25 86 GLY A CA 1
ATOM 720 C C . GLY A 1 86 ? -32.062 12.985 -10.263 1.00 42.25 86 GLY A C 1
ATOM 721 O O . GLY A 1 86 ? -31.781 12.042 -9.540 1.00 42.25 86 GLY A O 1
ATOM 722 N N . GLN A 1 87 ? -32.986 13.922 -10.031 1.00 43.56 87 GLN A N 1
ATOM 723 C CA . GLN A 1 87 ? -34.173 13.904 -9.165 1.00 43.56 87 GLN A CA 1
ATOM 724 C C . GLN A 1 87 ? -34.039 13.315 -7.750 1.00 43.56 87 GLN A C 1
ATOM 726 O O . GLN A 1 87 ? -33.705 12.154 -7.553 1.00 43.56 87 GLN A O 1
ATOM 731 N N . GLY A 1 88 ? -34.379 14.139 -6.753 1.00 54.75 88 GLY A N 1
ATOM 732 C CA . GLY A 1 88 ? -34.503 13.740 -5.352 1.00 54.75 88 GLY A CA 1
ATOM 733 C C . GLY A 1 88 ? -35.552 12.644 -5.176 1.00 54.75 88 GLY A C 1
ATOM 734 O O . GLY A 1 88 ? -36.730 12.929 -4.991 1.00 54.75 88 GLY A O 1
ATOM 735 N N . GLY A 1 89 ? -35.108 11.396 -5.272 1.00 61.62 89 GLY A N 1
ATOM 736 C CA . GLY A 1 89 ? -35.833 10.213 -4.840 1.00 61.62 89 GLY A CA 1
ATOM 737 C C . GLY A 1 89 ? -35.415 9.897 -3.415 1.00 61.62 89 GLY A C 1
ATOM 738 O O . GLY A 1 89 ? -34.519 9.083 -3.198 1.00 61.62 89 GLY A O 1
ATOM 739 N N . ASP A 1 90 ? -36.010 10.598 -2.456 1.00 72.69 90 ASP A N 1
ATOM 740 C CA . ASP A 1 90 ? -35.906 10.211 -1.054 1.00 72.69 90 ASP A CA 1
ATOM 741 C C . ASP A 1 90 ? -36.724 8.933 -0.805 1.00 72.69 90 ASP A C 1
ATOM 743 O O . ASP A 1 90 ? -37.681 8.624 -1.518 1.00 72.69 90 ASP A O 1
ATOM 747 N N . SER A 1 91 ? -36.314 8.169 0.205 1.00 76.00 91 SER A N 1
ATOM 748 C CA . SER A 1 91 ? -36.965 6.925 0.624 1.00 76.00 91 SER A CA 1
ATOM 749 C C . SER A 1 91 ? -38.374 7.167 1.173 1.00 76.00 91 SER A C 1
ATOM 751 O O . SER A 1 91 ? -38.666 8.228 1.731 1.00 76.00 91 SER A O 1
ATOM 753 N N . SER A 1 92 ? -39.234 6.154 1.070 1.00 84.38 92 SER A N 1
ATOM 754 C CA . SER A 1 92 ? -40.594 6.198 1.621 1.00 84.38 92 SER A CA 1
ATOM 755 C C . SER A 1 92 ? -40.592 6.358 3.153 1.00 84.38 92 SER A C 1
ATOM 757 O O . SER A 1 92 ? -39.611 6.055 3.837 1.00 84.38 92 SER A O 1
ATOM 759 N N . THR A 1 93 ? -41.701 6.827 3.731 1.00 80.94 93 THR A N 1
ATOM 760 C CA . THR A 1 93 ? -41.832 7.027 5.189 1.00 80.94 93 THR A CA 1
ATOM 761 C C . THR A 1 93 ? -41.657 5.731 5.990 1.00 80.94 93 THR A C 1
ATOM 763 O O . THR A 1 93 ? -41.140 5.765 7.107 1.00 80.94 93 THR A O 1
ATOM 766 N N . GLU A 1 94 ? -42.024 4.588 5.409 1.00 83.38 94 GLU A N 1
ATOM 767 C CA . GLU A 1 94 ? -41.858 3.255 6.001 1.00 83.38 94 GLU A CA 1
ATOM 768 C C . GLU A 1 94 ? -40.378 2.835 6.088 1.00 83.38 94 GLU A C 1
ATOM 770 O O . GLU A 1 94 ? -39.920 2.304 7.105 1.00 83.38 94 GLU A O 1
ATOM 775 N N . GLU A 1 95 ? -39.589 3.144 5.058 1.00 80.25 95 GLU A N 1
ATOM 776 C CA . GLU A 1 95 ? -38.142 2.891 5.034 1.00 80.25 95 GLU A CA 1
ATOM 777 C C . GLU A 1 95 ? -37.384 3.800 6.013 1.00 80.25 95 GLU A C 1
ATOM 779 O O . GLU A 1 95 ? -36.396 3.384 6.622 1.00 80.25 95 GLU A O 1
ATOM 784 N N . LEU A 1 96 ? -37.869 5.027 6.230 1.00 81.25 96 LEU A N 1
ATOM 785 C CA . LEU A 1 96 ? -37.287 5.952 7.207 1.00 81.25 96 LEU A CA 1
ATOM 786 C C . LEU A 1 96 ? -37.471 5.460 8.648 1.00 81.25 96 LEU A C 1
ATOM 788 O O . LEU A 1 96 ? -36.552 5.586 9.460 1.00 81.25 96 LEU A O 1
ATOM 792 N N . ALA A 1 97 ? -38.628 4.872 8.967 1.00 82.69 97 ALA A N 1
ATOM 793 C CA . ALA A 1 97 ? -38.915 4.343 10.302 1.00 82.69 97 ALA A CA 1
ATOM 794 C C . ALA A 1 97 ? -38.073 3.100 10.647 1.00 82.69 97 ALA A C 1
ATOM 796 O O . ALA A 1 97 ? -37.787 2.846 11.817 1.00 82.69 97 ALA A O 1
ATOM 797 N N . THR A 1 98 ? -37.644 2.343 9.635 1.00 86.25 98 THR A N 1
ATOM 798 C CA . THR A 1 98 ? -36.852 1.112 9.789 1.00 86.25 98 THR A CA 1
ATOM 799 C C . THR A 1 98 ? -35.355 1.317 9.529 1.00 86.25 98 THR A C 1
ATOM 801 O O . THR A 1 98 ? -34.585 0.353 9.530 1.00 86.25 98 THR A O 1
ATOM 804 N N . ALA A 1 99 ? -34.909 2.565 9.349 1.00 84.56 99 ALA A N 1
ATOM 805 C CA . ALA A 1 99 ? -33.527 2.887 9.021 1.00 84.56 99 ALA A CA 1
ATOM 806 C C . ALA A 1 99 ? -32.552 2.408 10.112 1.00 84.56 99 ALA A C 1
ATOM 808 O O . ALA A 1 99 ? -32.515 2.915 11.237 1.00 84.56 99 ALA A O 1
ATOM 809 N N . THR A 1 100 ? -31.704 1.442 9.759 1.00 86.88 100 THR A N 1
ATOM 810 C CA . THR A 1 100 ? -30.666 0.910 10.646 1.00 86.88 100 THR A CA 1
ATOM 811 C C . THR A 1 100 ? -29.282 1.384 10.231 1.00 86.88 100 THR A C 1
ATOM 813 O O . THR A 1 100 ? -28.964 1.588 9.059 1.00 86.88 100 THR A O 1
ATOM 816 N N . GLN A 1 101 ? -28.412 1.555 11.223 1.00 86.69 101 GLN A N 1
ATOM 817 C CA . GLN A 1 101 ? -27.032 1.929 10.969 1.00 86.69 101 GLN A CA 1
ATOM 818 C C . GLN A 1 101 ? -26.223 0.709 10.518 1.00 86.69 101 GLN A C 1
ATOM 820 O O . GLN A 1 101 ? -26.026 -0.234 11.287 1.00 86.69 101 GLN A O 1
ATOM 825 N N . VAL A 1 102 ? -25.654 0.771 9.311 1.00 84.62 102 VAL A N 1
ATOM 826 C CA . VAL A 1 102 ? -24.700 -0.243 8.840 1.00 84.62 102 VAL A CA 1
ATOM 827 C C . VAL A 1 102 ? -23.436 -0.206 9.708 1.00 84.62 102 VAL A C 1
ATOM 829 O O . VAL A 1 102 ? -22.758 0.826 9.838 1.00 84.62 102 VAL A O 1
ATOM 832 N N . GLN A 1 103 ? -23.110 -1.349 10.311 1.00 80.81 103 GLN A N 1
ATOM 833 C CA . GLN A 1 103 ? -21.886 -1.549 11.081 1.00 80.81 103 GLN A CA 1
ATOM 834 C C . GLN A 1 103 ? -20.795 -2.161 10.195 1.00 80.81 103 GLN A C 1
ATOM 836 O O . GLN A 1 103 ? -21.035 -3.121 9.471 1.00 80.81 103 GLN A O 1
ATOM 841 N N . GLY A 1 104 ? -19.573 -1.631 10.280 1.00 82.31 104 GLY A N 1
ATOM 842 C CA . GLY A 1 104 ? -18.436 -2.109 9.486 1.00 82.31 104 GLY A CA 1
ATOM 843 C C . GLY A 1 104 ? -18.152 -1.262 8.244 1.00 82.31 104 GLY A C 1
ATOM 844 O O . GLY A 1 104 ? -18.718 -0.187 8.063 1.00 82.31 104 GLY A O 1
ATOM 845 N N . SER A 1 105 ? -17.196 -1.713 7.428 1.00 78.75 105 SER A N 1
ATOM 846 C CA . SER A 1 105 ? -16.797 -0.993 6.211 1.00 78.75 105 SER A CA 1
ATOM 847 C C . SER A 1 105 ? -17.824 -1.223 5.110 1.00 78.75 105 SER A C 1
ATOM 849 O O . SER A 1 105 ? -18.124 -2.368 4.785 1.00 78.75 105 SER A O 1
ATOM 851 N N . TYR A 1 106 ? -18.332 -0.140 4.527 1.00 76.94 106 TYR A N 1
ATOM 852 C CA . TYR A 1 106 ? -19.236 -0.203 3.383 1.00 76.94 106 TYR A CA 1
ATOM 853 C C . TYR A 1 106 ? -18.470 -0.683 2.142 1.00 76.94 106 TYR A C 1
ATOM 855 O O . TYR A 1 106 ? -17.420 -0.117 1.841 1.00 76.94 106 TYR A O 1
ATOM 863 N N . MET A 1 107 ? -18.976 -1.722 1.464 1.00 82.94 107 MET A N 1
ATOM 864 C CA . MET A 1 107 ? -18.329 -2.402 0.324 1.00 82.94 107 MET A CA 1
ATOM 865 C C . MET A 1 107 ? -16.854 -2.762 0.599 1.00 82.94 107 MET A C 1
ATOM 867 O O . MET A 1 107 ? -15.938 -2.096 0.107 1.00 82.94 107 MET A O 1
ATOM 871 N N . PRO A 1 108 ? -16.592 -3.785 1.435 1.00 85.38 108 PRO A N 1
ATOM 872 C CA . PRO A 1 108 ? -15.232 -4.152 1.799 1.00 85.38 108 PRO A CA 1
ATOM 873 C C . PRO A 1 108 ? -14.445 -4.641 0.579 1.00 85.38 108 PRO A C 1
ATOM 875 O O . PRO A 1 108 ? -14.957 -5.380 -0.255 1.00 85.38 108 PRO A O 1
ATOM 878 N N . ILE A 1 109 ? -13.169 -4.257 0.506 1.00 88.25 109 ILE A N 1
ATOM 879 C CA . ILE A 1 109 ? -12.265 -4.696 -0.562 1.00 88.25 109 ILE A CA 1
ATOM 880 C C . ILE A 1 109 ? -11.983 -6.191 -0.377 1.00 88.25 109 ILE A C 1
ATOM 882 O O . ILE A 1 109 ? -11.257 -6.582 0.543 1.00 88.25 109 ILE A O 1
ATOM 886 N N . THR A 1 110 ? -12.539 -7.012 -1.259 1.00 86.31 110 THR A N 1
ATOM 887 C CA . THR A 1 110 ? -12.265 -8.447 -1.369 1.00 86.31 110 THR A CA 1
ATOM 888 C C . THR A 1 110 ? -11.113 -8.688 -2.346 1.00 86.31 110 THR A C 1
ATOM 890 O O . THR A 1 110 ? -10.868 -7.907 -3.265 1.00 86.31 110 THR A O 1
ATOM 893 N N . ARG A 1 111 ? -10.339 -9.756 -2.123 1.00 82.94 111 ARG A N 1
ATOM 894 C CA . ARG A 1 111 ? -9.320 -10.214 -3.080 1.00 82.94 111 ARG A CA 1
ATOM 895 C C . ARG A 1 111 ? -9.862 -11.434 -3.794 1.00 82.94 111 ARG A C 1
ATOM 897 O O . ARG A 1 111 ? -9.636 -12.555 -3.349 1.00 82.94 111 ARG A O 1
ATOM 904 N N . GLU A 1 112 ? -10.589 -11.187 -4.868 1.00 81.31 112 GLU A N 1
ATOM 905 C CA . GLU A 1 112 ? -11.045 -12.244 -5.758 1.00 81.31 112 GLU A CA 1
ATOM 906 C C . GLU A 1 112 ? -9.832 -12.802 -6.503 1.00 81.31 112 GLU A C 1
ATOM 908 O O . GLU A 1 112 ? -9.036 -12.058 -7.080 1.00 81.31 112 GLU A O 1
ATOM 913 N N . GLN A 1 113 ? -9.633 -14.114 -6.397 1.00 80.38 113 GLN A N 1
ATOM 914 C CA . GLN A 1 113 ? -8.628 -14.799 -7.197 1.00 80.38 113 GLN A CA 1
ATOM 915 C C . GLN A 1 113 ? -9.242 -15.052 -8.573 1.00 80.38 113 GLN A C 1
ATOM 917 O O . GLN A 1 113 ? -10.348 -15.595 -8.627 1.00 80.38 113 GLN A O 1
ATOM 922 N N . PRO A 1 114 ? -8.568 -14.672 -9.671 1.00 83.50 114 PRO A N 1
ATOM 923 C CA . PRO A 1 114 ? -9.063 -15.002 -10.997 1.00 83.50 114 PRO A CA 1
ATOM 924 C C . PRO A 1 114 ? -9.118 -16.526 -11.147 1.00 83.50 114 PRO A C 1
ATOM 926 O O . PRO A 1 114 ? -8.166 -17.225 -10.788 1.00 83.50 114 PRO A O 1
ATOM 929 N N . ALA A 1 115 ? -10.235 -17.037 -11.664 1.00 87.75 115 ALA A N 1
ATOM 930 C CA . ALA A 1 115 ? -10.343 -18.442 -12.027 1.00 87.75 115 ALA A CA 1
ATOM 931 C C . ALA A 1 115 ? -9.395 -18.715 -13.204 1.00 87.75 115 ALA A C 1
ATOM 933 O O . ALA A 1 115 ? -9.444 -18.025 -14.221 1.00 87.75 115 ALA A O 1
ATOM 934 N N . VAL A 1 116 ? -8.497 -19.688 -13.047 1.00 86.06 116 VAL A N 1
ATOM 935 C CA . VAL A 1 116 ? -7.595 -20.110 -14.123 1.00 86.06 116 VAL A CA 1
ATOM 936 C C . VAL A 1 116 ? -8.269 -21.250 -14.870 1.00 86.06 116 VAL A C 1
ATOM 938 O O . VAL A 1 116 ? -8.414 -22.347 -14.333 1.00 86.06 116 VAL A O 1
ATOM 941 N N . GLU A 1 117 ? -8.684 -20.987 -16.103 1.00 87.19 117 GLU A N 1
ATOM 942 C CA . GLU A 1 117 ? -9.188 -22.020 -17.003 1.00 87.19 117 GLU A CA 1
ATOM 943 C C . GLU A 1 117 ? -8.020 -22.794 -17.627 1.00 87.19 117 GLU A C 1
ATOM 945 O O . GLU A 1 117 ? -6.988 -22.226 -17.997 1.00 87.19 117 GLU A O 1
ATOM 950 N N . LEU A 1 118 ? -8.168 -24.115 -17.734 1.00 87.81 118 LEU A N 1
ATOM 951 C CA . LEU A 1 118 ? -7.1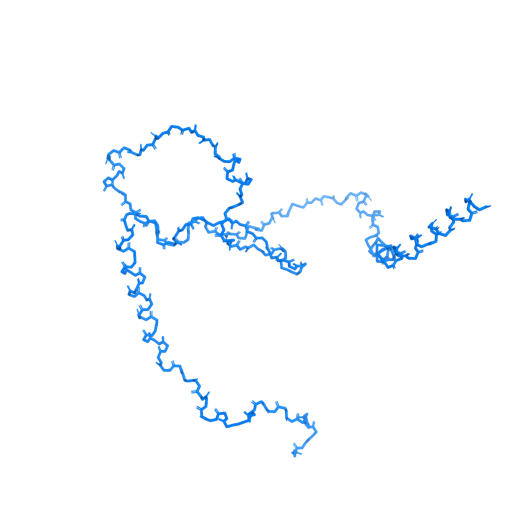70 -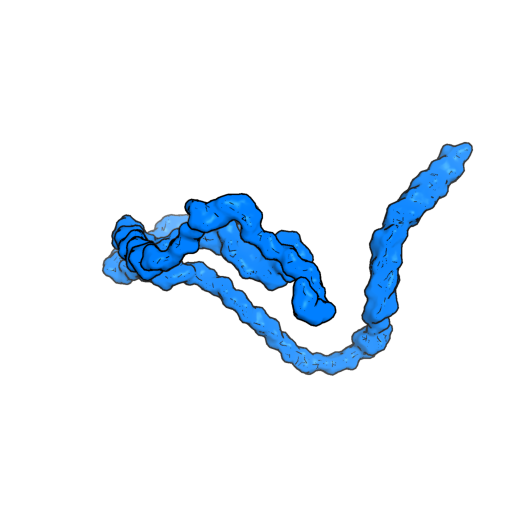24.976 -18.364 1.00 87.81 118 LEU A CA 1
ATOM 952 C C . LEU A 1 118 ? -7.301 -24.871 -19.886 1.00 87.81 118 LEU A C 1
ATOM 954 O O . LEU A 1 118 ? -8.162 -25.504 -20.494 1.00 87.81 118 LEU A O 1
ATOM 958 N N . VAL A 1 119 ? -6.433 -24.072 -20.503 1.00 88.44 119 VAL A N 1
ATOM 959 C CA . VAL A 1 119 ? -6.397 -23.873 -21.959 1.00 88.44 119 VAL A CA 1
ATOM 960 C C . VAL A 1 119 ? -5.328 -24.769 -22.595 1.00 88.44 119 VAL A C 1
ATOM 962 O O . VAL A 1 119 ? -4.251 -24.975 -22.032 1.00 88.44 119 VAL A O 1
ATOM 965 N N . LYS A 1 120 ? -5.613 -25.311 -23.788 1.00 92.25 120 LYS A N 1
ATOM 966 C CA . LYS A 1 120 ? -4.626 -26.063 -24.582 1.00 92.25 120 LYS A CA 1
ATOM 967 C C . LYS A 1 120 ? -3.492 -25.132 -25.026 1.00 92.25 120 LYS A C 1
ATOM 969 O O . LYS A 1 120 ? -3.745 -24.030 -25.501 1.00 92.25 120 LYS A O 1
ATOM 974 N N . VAL A 1 121 ? -2.248 -25.596 -24.913 1.00 92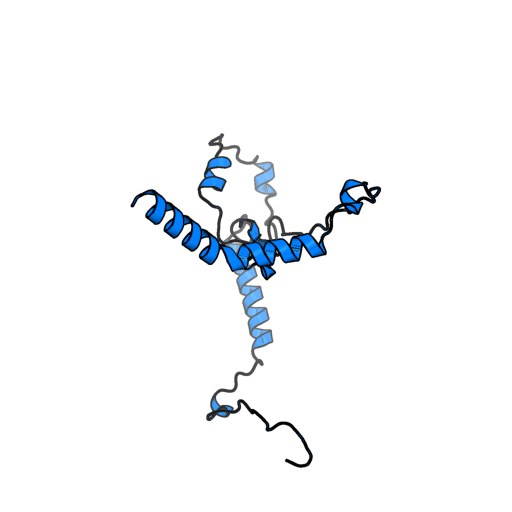.19 121 VAL A N 1
ATOM 975 C CA . VAL A 1 121 ? -1.067 -24.824 -25.329 1.00 92.19 121 VAL A CA 1
ATOM 976 C C . VAL A 1 121 ? -1.084 -24.624 -26.845 1.00 92.19 121 VAL A C 1
ATOM 978 O O . VAL A 1 121 ? -1.012 -25.600 -27.595 1.00 92.19 121 VAL A O 1
ATOM 981 N N . THR A 1 122 ? -1.153 -23.368 -27.288 1.00 94.56 122 THR A N 1
ATOM 982 C CA . THR A 1 122 ? -1.101 -23.003 -28.710 1.00 94.56 122 THR A CA 1
ATOM 983 C C . THR A 1 122 ? 0.334 -23.063 -29.242 1.00 94.56 122 THR A C 1
ATOM 985 O O . THR A 1 122 ? 1.300 -22.997 -28.477 1.00 94.56 122 THR A O 1
ATOM 988 N N . ASP A 1 123 ? 0.508 -23.179 -30.559 1.00 93.62 123 ASP A N 1
ATOM 989 C CA . ASP A 1 123 ? 1.850 -23.232 -31.154 1.00 93.62 123 ASP A CA 1
ATOM 990 C C . ASP A 1 123 ? 2.607 -21.902 -31.016 1.00 93.62 123 ASP A C 1
ATOM 992 O O . ASP A 1 123 ? 3.824 -21.898 -30.843 1.00 93.62 123 ASP A O 1
ATOM 996 N N . GLU A 1 124 ? 1.889 -20.779 -30.942 1.00 91.25 124 GLU A N 1
ATOM 997 C CA . GLU A 1 124 ? 2.462 -19.469 -30.615 1.00 91.25 124 GLU A CA 1
ATOM 998 C C . GLU A 1 124 ? 3.067 -19.436 -29.202 1.00 91.25 124 GLU A C 1
ATOM 1000 O O . GLU A 1 124 ? 4.169 -18.918 -29.009 1.00 91.25 124 GLU A O 1
ATOM 1005 N N . MET A 1 125 ? 2.398 -20.045 -28.210 1.00 90.38 125 MET A N 1
ATOM 1006 C CA . MET A 1 125 ? 2.928 -20.149 -26.843 1.00 90.38 125 MET A CA 1
ATOM 1007 C C . MET A 1 125 ? 4.200 -21.002 -26.786 1.00 90.38 125 MET A C 1
ATOM 1009 O O . MET A 1 125 ? 5.077 -20.726 -25.968 1.00 90.38 125 MET A O 1
ATOM 1013 N N . LYS A 1 126 ? 4.324 -22.015 -27.656 1.00 90.12 126 LYS A N 1
ATOM 1014 C CA . LYS A 1 126 ? 5.538 -22.844 -27.767 1.00 90.12 126 LYS A CA 1
ATOM 1015 C C . LYS A 1 126 ? 6.672 -22.110 -28.482 1.00 90.12 126 LYS A C 1
ATOM 1017 O O . LYS A 1 126 ? 7.829 -22.272 -28.107 1.00 90.12 126 LYS A O 1
ATOM 1022 N N . ALA A 1 127 ? 6.348 -21.307 -29.494 1.00 94.88 127 ALA A N 1
ATOM 1023 C CA . ALA A 1 127 ? 7.325 -20.526 -30.247 1.00 94.88 127 ALA A CA 1
ATOM 1024 C C . ALA A 1 127 ? 7.877 -19.324 -29.452 1.00 94.88 127 ALA A C 1
ATOM 1026 O O . ALA A 1 127 ? 8.974 -18.837 -29.737 1.00 94.88 127 ALA A O 1
ATOM 1027 N N . PHE A 1 128 ? 7.150 -18.834 -28.440 1.00 95.31 128 PHE A N 1
ATOM 1028 C CA . PHE A 1 128 ? 7.566 -17.684 -27.640 1.00 95.31 128 PHE A CA 1
ATOM 1029 C C . PHE A 1 128 ? 8.757 -17.994 -26.712 1.00 95.31 128 PHE A C 1
ATOM 1031 O O . PHE A 1 128 ? 8.624 -18.603 -25.649 1.00 95.31 128 PHE A O 1
ATOM 1038 N N . ASN A 1 129 ? 9.943 -17.481 -27.058 1.00 94.38 129 ASN A N 1
ATOM 1039 C CA . ASN A 1 129 ? 11.130 -17.565 -26.203 1.00 94.38 129 ASN A CA 1
ATOM 1040 C C . ASN A 1 129 ? 11.121 -16.482 -25.104 1.00 94.38 129 ASN A C 1
ATOM 1042 O O . ASN A 1 129 ? 11.712 -15.404 -25.248 1.00 94.38 129 ASN A O 1
ATOM 1046 N N . ALA A 1 130 ? 10.469 -16.789 -23.979 1.00 95.69 130 ALA A N 1
ATOM 1047 C CA . ALA A 1 130 ? 10.313 -15.870 -22.850 1.00 95.69 130 ALA A CA 1
ATOM 1048 C C . ALA A 1 130 ? 11.651 -15.351 -22.288 1.00 95.69 130 ALA A C 1
ATOM 1050 O O . ALA A 1 130 ? 11.806 -14.152 -22.043 1.00 95.69 130 ALA A O 1
ATOM 1051 N N . TYR A 1 131 ? 12.645 -16.229 -22.112 1.00 95.56 131 TYR A N 1
ATOM 1052 C CA . TYR A 1 131 ? 13.953 -15.839 -21.575 1.00 95.56 131 TYR A CA 1
ATOM 1053 C C . TYR A 1 131 ? 14.703 -14.897 -22.528 1.00 95.56 131 TYR A C 1
ATOM 1055 O O . TYR A 1 131 ? 15.232 -13.865 -22.101 1.00 95.56 131 TYR A O 1
ATOM 1063 N N . GLY A 1 132 ? 14.699 -15.215 -23.828 1.00 96.88 132 GLY A N 1
ATOM 1064 C CA . GLY A 1 132 ? 15.286 -14.371 -24.868 1.00 96.88 132 GLY A CA 1
ATOM 1065 C C . GLY A 1 132 ? 14.654 -12.979 -24.898 1.00 96.88 132 GLY A C 1
ATOM 1066 O O . GLY A 1 132 ? 15.372 -11.977 -24.866 1.00 96.88 132 GLY A O 1
ATOM 1067 N N . LYS A 1 133 ? 13.316 -12.906 -24.848 1.00 96.56 133 LYS A N 1
ATOM 1068 C CA . LYS A 1 133 ? 12.573 -11.638 -24.807 1.00 96.56 133 LYS A CA 1
ATOM 1069 C C . LYS A 1 133 ? 12.970 -10.786 -23.601 1.00 96.56 133 LYS A C 1
ATOM 1071 O O . LYS A 1 133 ? 13.328 -9.625 -23.780 1.00 96.56 133 LYS A O 1
ATOM 1076 N N . LEU A 1 134 ? 13.010 -11.358 -22.394 1.00 97.12 134 LEU A N 1
ATOM 1077 C CA . LEU A 1 134 ? 13.426 -10.631 -21.184 1.00 97.12 134 LEU A CA 1
ATOM 1078 C C . LEU A 1 134 ? 14.842 -10.042 -21.306 1.00 97.12 134 LEU A C 1
ATOM 1080 O O . LEU A 1 134 ? 15.099 -8.931 -20.837 1.00 97.12 134 LEU A O 1
ATOM 1084 N N . ARG A 1 135 ? 15.776 -10.762 -21.939 1.00 97.69 135 ARG A N 1
ATOM 1085 C CA . ARG A 1 135 ? 17.157 -10.294 -22.135 1.00 97.69 135 ARG A CA 1
ATOM 1086 C C . ARG A 1 135 ? 17.256 -9.179 -23.179 1.00 97.69 135 ARG A C 1
ATOM 1088 O O . ARG A 1 135 ? 18.012 -8.224 -22.971 1.00 97.69 135 ARG A O 1
ATOM 1095 N N . ILE A 1 136 ? 16.487 -9.276 -24.263 1.00 96.88 136 ILE A N 1
ATOM 1096 C CA . ILE A 1 136 ? 16.394 -8.229 -25.288 1.00 96.88 136 ILE A CA 1
ATOM 1097 C C . ILE A 1 136 ? 15.792 -6.957 -24.681 1.00 96.88 136 ILE A C 1
ATOM 1099 O O . ILE A 1 136 ? 16.369 -5.888 -24.848 1.00 96.88 136 ILE A O 1
ATOM 1103 N N . GLU A 1 137 ? 14.720 -7.057 -23.890 1.00 97.12 137 GLU A N 1
ATOM 1104 C CA . GLU A 1 137 ? 14.108 -5.884 -23.246 1.00 97.12 137 GLU A CA 1
ATOM 1105 C C . GLU A 1 137 ? 15.048 -5.203 -22.243 1.00 97.12 137 GLU A C 1
ATOM 1107 O O . GLU A 1 137 ? 15.179 -3.979 -22.240 1.00 97.12 137 GLU A O 1
ATOM 1112 N N . ARG A 1 138 ? 15.793 -5.979 -21.442 1.00 97.12 138 ARG A N 1
ATOM 1113 C CA . ARG A 1 138 ? 16.840 -5.421 -20.564 1.00 97.12 138 ARG A CA 1
ATOM 1114 C C . ARG A 1 138 ? 17.925 -4.693 -21.357 1.00 97.12 138 ARG A C 1
ATOM 1116 O O . ARG A 1 138 ? 18.383 -3.632 -20.939 1.00 97.12 138 ARG A O 1
ATOM 1123 N N . THR A 1 139 ? 18.333 -5.257 -22.492 1.00 97.44 139 THR A N 1
ATOM 1124 C CA . THR A 1 139 ? 19.299 -4.642 -23.413 1.00 97.44 139 THR A CA 1
ATOM 1125 C C . THR A 1 139 ? 18.741 -3.337 -23.979 1.00 97.44 139 THR A C 1
ATOM 1127 O O . THR A 1 139 ? 19.398 -2.304 -23.884 1.00 97.44 139 THR A O 1
ATOM 1130 N N . ASN A 1 140 ? 17.510 -3.346 -24.491 1.00 96.75 140 ASN A N 1
ATOM 1131 C CA . ASN A 1 140 ? 16.848 -2.159 -25.026 1.00 96.75 140 ASN A CA 1
ATOM 1132 C C . ASN A 1 140 ? 16.773 -1.042 -23.981 1.00 96.75 140 ASN A C 1
ATOM 1134 O O . ASN A 1 140 ? 17.238 0.058 -24.268 1.00 96.75 140 ASN A O 1
ATOM 1138 N N . ALA A 1 141 ? 16.309 -1.341 -22.762 1.00 96.31 141 ALA A N 1
ATOM 1139 C CA . ALA A 1 141 ? 16.238 -0.381 -21.659 1.00 96.31 141 ALA A CA 1
ATOM 1140 C C . ALA A 1 141 ? 17.617 0.192 -21.278 1.00 96.31 141 ALA A C 1
ATOM 1142 O O . ALA A 1 141 ? 17.748 1.389 -21.031 1.00 96.31 141 ALA A O 1
ATOM 1143 N N . ARG A 1 142 ? 18.667 -0.642 -21.274 1.00 96.62 142 ARG A N 1
ATOM 1144 C CA . ARG A 1 142 ? 20.043 -0.208 -20.983 1.00 96.62 142 ARG A CA 1
ATOM 1145 C C . ARG A 1 142 ? 20.614 0.713 -22.067 1.00 96.62 142 ARG A C 1
ATOM 1147 O O . ARG A 1 142 ? 21.347 1.641 -21.740 1.00 96.62 142 ARG A O 1
ATOM 1154 N N . TYR A 1 143 ? 20.318 0.449 -23.341 1.00 96.88 143 TYR A N 1
ATOM 1155 C CA . TYR A 1 143 ? 20.927 1.149 -24.479 1.00 96.88 143 TYR A CA 1
ATOM 1156 C C . TYR A 1 143 ? 20.095 2.312 -25.041 1.00 96.88 143 TYR A C 1
ATOM 1158 O O . TYR A 1 143 ? 20.536 2.917 -26.017 1.00 96.88 143 TYR A O 1
ATOM 1166 N N . VAL A 1 144 ? 18.957 2.677 -24.430 1.00 96.88 144 VAL A N 1
ATOM 1167 C CA . VAL A 1 144 ? 18.127 3.825 -24.864 1.00 96.88 144 VAL A CA 1
ATOM 1168 C C . VAL A 1 144 ? 18.970 5.089 -25.039 1.00 96.88 144 VAL A C 1
ATOM 1170 O O . VAL A 1 144 ? 18.972 5.682 -26.114 1.00 96.88 144 VAL A O 1
ATOM 1173 N N . GLY A 1 145 ? 19.748 5.462 -24.018 1.00 96.25 145 GLY A N 1
ATOM 1174 C CA . GLY A 1 145 ? 20.547 6.690 -24.053 1.00 96.25 145 GLY A CA 1
ATOM 1175 C C . GLY A 1 145 ? 21.656 6.669 -25.108 1.00 96.25 145 GLY A C 1
ATOM 1176 O O . GLY A 1 145 ? 21.849 7.647 -25.822 1.00 96.25 145 GLY A O 1
ATOM 1177 N N . VAL A 1 146 ? 22.360 5.541 -25.258 1.00 95.75 146 VAL A N 1
ATOM 1178 C CA . VAL A 1 146 ? 23.446 5.408 -26.248 1.00 95.75 146 VAL A CA 1
ATOM 1179 C C . VAL A 1 146 ? 22.899 5.456 -27.673 1.00 95.75 146 VAL A C 1
ATOM 1181 O O . VAL A 1 146 ? 23.489 6.103 -28.533 1.00 95.75 146 VAL A O 1
ATOM 1184 N N . ARG A 1 147 ? 21.769 4.788 -27.927 1.00 95.69 147 ARG A N 1
ATOM 1185 C CA . ARG A 1 147 ? 21.120 4.796 -29.243 1.00 95.69 147 ARG A CA 1
ATOM 1186 C C . ARG A 1 147 ? 20.585 6.184 -29.590 1.00 95.69 147 ARG A C 1
ATOM 1188 O O . ARG A 1 147 ? 20.841 6.646 -30.694 1.00 95.69 147 ARG A O 1
ATOM 1195 N N . ALA A 1 148 ? 19.938 6.866 -28.642 1.00 95.69 148 ALA A N 1
ATOM 1196 C CA . ALA A 1 148 ? 19.471 8.239 -28.833 1.00 95.69 148 ALA A CA 1
ATOM 1197 C C . ALA A 1 148 ? 20.631 9.208 -29.115 1.00 95.69 148 ALA A C 1
ATOM 1199 O O . ALA A 1 148 ? 20.538 10.025 -30.025 1.00 95.69 148 ALA A O 1
ATOM 1200 N N . LYS A 1 149 ? 21.753 9.075 -28.391 1.00 96.25 149 LYS A N 1
ATOM 1201 C CA . LYS A 1 149 ? 22.961 9.875 -28.636 1.00 96.25 149 LYS A CA 1
ATOM 1202 C C . LYS A 1 149 ? 23.516 9.653 -30.046 1.00 96.25 149 LYS A C 1
ATOM 1204 O O . LYS A 1 149 ? 23.750 10.627 -30.747 1.00 96.25 149 LYS A O 1
ATOM 1209 N N . ARG A 1 150 ? 23.691 8.395 -30.467 1.00 95.12 150 ARG A N 1
ATOM 1210 C CA . ARG A 1 150 ? 24.202 8.067 -31.811 1.00 95.12 150 ARG A CA 1
ATOM 1211 C C . ARG A 1 150 ? 23.281 8.561 -32.924 1.00 95.12 150 ARG A C 1
ATOM 1213 O O . ARG A 1 150 ? 23.780 9.059 -33.920 1.00 95.12 150 ARG A O 1
ATOM 1220 N N . ALA A 1 151 ? 21.964 8.453 -32.748 1.00 94.75 151 ALA A N 1
ATOM 1221 C CA . ALA A 1 151 ? 21.000 8.996 -33.703 1.00 94.75 151 ALA A CA 1
ATOM 1222 C C . ALA A 1 151 ? 21.122 10.526 -33.815 1.00 94.75 151 ALA A C 1
ATOM 1224 O O . ALA A 1 151 ? 21.205 11.056 -34.915 1.00 94.75 151 ALA A O 1
ATOM 1225 N N . ALA A 1 152 ? 21.236 11.229 -32.684 1.00 94.06 152 ALA A N 1
ATOM 1226 C CA . ALA A 1 152 ? 21.418 12.679 -32.673 1.00 94.06 152 ALA A CA 1
ATOM 1227 C C . ALA A 1 152 ? 22.780 13.133 -33.235 1.00 94.06 152 ALA A C 1
ATOM 1229 O O . ALA A 1 152 ? 22.885 14.243 -33.745 1.00 94.06 152 ALA A O 1
ATOM 1230 N N . GLU A 1 153 ? 23.834 12.323 -33.104 1.00 93.75 153 GLU A N 1
ATOM 1231 C CA . GLU A 1 153 ? 25.139 12.579 -33.729 1.00 93.75 153 GLU A CA 1
ATOM 1232 C C . GLU A 1 153 ? 25.081 12.349 -35.245 1.00 93.75 153 GLU A C 1
ATOM 1234 O O . GLU A 1 153 ? 25.515 13.223 -35.988 1.00 93.75 153 GLU A O 1
ATOM 1239 N N . ALA A 1 154 ? 24.451 11.262 -35.703 1.00 93.88 154 ALA A N 1
ATOM 1240 C CA . ALA A 1 154 ? 24.239 10.995 -37.127 1.00 93.88 154 ALA A CA 1
ATOM 1241 C C . ALA A 1 154 ? 23.414 12.101 -37.810 1.00 93.88 154 ALA A C 1
ATOM 1243 O O . ALA A 1 154 ? 23.817 12.612 -38.847 1.00 93.88 154 ALA A O 1
ATOM 1244 N N . GLU A 1 155 ? 22.325 12.569 -37.189 1.00 90.69 155 GLU A N 1
ATOM 1245 C CA . GLU A 1 155 ? 21.538 13.698 -37.715 1.00 90.69 155 GLU A CA 1
ATOM 1246 C C . GLU A 1 155 ? 22.321 15.021 -37.762 1.00 90.69 155 GLU A C 1
ATOM 1248 O O . GLU A 1 155 ? 21.997 15.905 -38.554 1.00 90.69 155 GLU A O 1
ATOM 1253 N N . LYS A 1 156 ? 23.316 15.208 -36.886 1.00 90.50 156 LYS A N 1
ATOM 1254 C CA . LYS A 1 156 ? 24.192 16.390 -36.915 1.00 90.50 156 LYS A CA 1
ATOM 1255 C C . LYS A 1 156 ? 25.243 16.285 -38.011 1.00 90.50 156 LYS A C 1
ATOM 1257 O O . LYS A 1 156 ? 25.587 17.311 -38.583 1.00 90.50 156 LYS A O 1
ATOM 1262 N N . GLU A 1 157 ? 25.748 15.084 -38.275 1.00 85.81 157 GLU A N 1
ATOM 1263 C CA . GLU A 1 157 ? 26.671 14.828 -39.381 1.00 85.81 157 GLU A CA 1
ATOM 1264 C C . GLU A 1 157 ? 25.971 14.942 -40.738 1.00 85.81 157 GLU A C 1
ATOM 1266 O O . GLU A 1 157 ? 26.532 15.558 -41.630 1.00 85.81 157 GLU A O 1
ATOM 1271 N N . GLU A 1 158 ? 24.728 14.470 -40.882 1.00 80.25 158 GLU A N 1
ATOM 1272 C CA . GLU A 1 158 ? 23.944 14.639 -42.121 1.00 80.25 158 GLU A CA 1
ATOM 1273 C C . GLU A 1 158 ? 23.558 16.100 -42.416 1.00 80.25 158 GLU A C 1
ATOM 1275 O O . GLU A 1 158 ? 23.274 16.452 -43.558 1.00 80.25 158 GLU A O 1
ATOM 1280 N N . LYS A 1 159 ? 23.523 16.962 -41.393 1.00 73.06 159 LYS A N 1
ATOM 1281 C CA . LYS A 1 159 ? 23.215 18.398 -41.527 1.00 73.06 159 LYS A CA 1
ATOM 1282 C C . LYS A 1 159 ? 24.455 19.278 -41.711 1.00 73.06 159 LYS A C 1
ATOM 1284 O O . LYS A 1 159 ? 24.298 20.495 -41.827 1.00 73.06 159 LYS A O 1
ATOM 1289 N N . LYS A 1 160 ? 25.654 18.699 -41.666 1.00 61.25 160 LYS A N 1
ATOM 1290 C CA . LYS A 1 160 ? 26.930 19.399 -41.832 1.00 61.25 160 LYS A CA 1
ATOM 1291 C C . LYS A 1 160 ? 27.457 19.205 -43.248 1.00 61.25 160 LYS A C 1
ATOM 1293 O O . LYS A 1 160 ? 28.023 20.191 -43.767 1.00 61.25 160 LYS A O 1
#

Foldseek 3Di:
DPDPDDDDPDPCPDPCVVVDDDCPCVVVVVVVVVVVLVVQPVVPPPEASVDDQFDWAFDPDPVTRPPIDGHDHDDPVVVVVVPPPDDPPDDDPVCVVVRHHDYDDDPDDDDDDDDDDDDDQDVVNVVDPPVVVVVVVVVCVVCVVVVVVVVVVVVVVVVD

Organism: NCBI:txid243964